Protein AF-A0A957TWN4-F1 (afdb_monomer_lite)

Foldseek 3Di:
DKDWDDWDQDPPAQRKTKTWIWDAPPVNPDIDIDIDIDGHDPVCVVDVVVVVVVVLLVVQVVVVVVVQVVCVVVVHDDPPVQVVLLVVLLVLLVVLLVVLVVLLVVDPPNVLSVVLNVLSVVLNVCCRRVVDDSVVSVVSSVVSVVSCVVVPDDPPVVVVVPP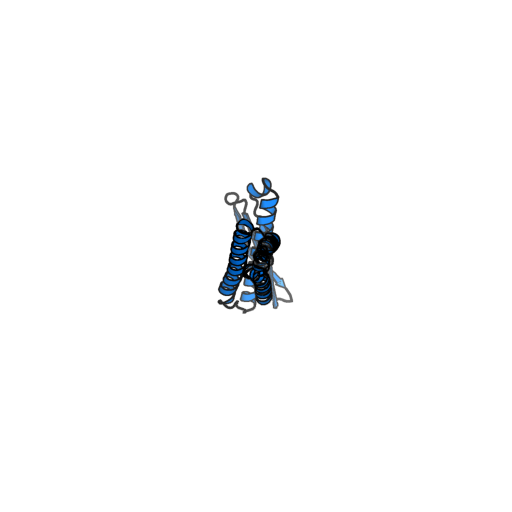PDPPDDDDD

Sequence (172 aa):
GQYLLANSIDPSVMNWVWLWHLEPVARGQQTRLIVRMAIATDAEIANPVMGFMMDSGGFVMEQNMLQGIKLRAEGGFEPGWTEPVEIGLWLMALLVGVMAAVQFVLRPAWLVPLVVAVGAVVALFILTFVQPALWLRLIIDLVLLFGVLPIWRPSARAQHMRRPAPVHLPQG

pLDDT: mean 82.94, std 12.15, range [52.0, 97.44]

Structure (mmCIF, N/CA/C/O backbone):
data_AF-A0A957TWN4-F1
#
_entry.id   AF-A0A957TWN4-F1
#
loop_
_atom_site.group_PDB
_atom_site.id
_atom_site.type_symbol
_atom_site.label_atom_id
_atom_site.label_alt_id
_atom_site.label_comp_id
_atom_site.label_asym_id
_atom_site.label_entity_id
_atom_site.label_seq_id
_atom_site.pdbx_PDB_ins_code
_atom_site.Cartn_x
_atom_site.Cartn_y
_atom_site.Cartn_z
_atom_site.occupancy
_atom_site.B_iso_or_equiv
_atom_site.auth_seq_id
_atom_site.auth_comp_id
_atom_site.auth_asym_id
_atom_site.auth_atom_id
_atom_site.pdbx_PDB_model_num
ATOM 1 N N . GLY A 1 1 ? -25.270 -0.587 28.675 1.00 64.06 1 GLY A N 1
ATOM 2 C CA . GLY A 1 1 ? -25.442 0.835 28.328 1.00 64.06 1 GLY A CA 1
ATOM 3 C C . GLY A 1 1 ? -24.898 1.062 26.937 1.00 64.06 1 GLY A C 1
ATOM 4 O O . GLY A 1 1 ? -23.981 0.347 26.564 1.00 64.06 1 GLY A O 1
ATOM 5 N N . GLN A 1 2 ? -25.480 1.985 26.177 1.00 71.12 2 GLN A N 1
ATOM 6 C CA . GLN A 1 2 ? -24.953 2.459 24.892 1.00 71.12 2 GLN A CA 1
ATOM 7 C C . GLN A 1 2 ? -24.250 3.799 25.127 1.00 71.12 2 GLN A C 1
ATOM 9 O O . GLN A 1 2 ? -24.734 4.588 25.939 1.00 71.12 2 GLN A O 1
ATOM 14 N N . TYR A 1 3 ? -23.132 4.052 24.444 1.00 76.12 3 TYR A N 1
ATOM 15 C CA . TYR A 1 3 ? -22.333 5.262 24.658 1.00 76.12 3 TYR A CA 1
ATOM 16 C C . TYR A 1 3 ? -22.030 5.965 23.332 1.00 76.12 3 TYR A C 1
ATOM 18 O O . TYR A 1 3 ? -21.582 5.336 22.373 1.00 76.12 3 TYR A O 1
ATOM 26 N N . LEU A 1 4 ? -22.266 7.278 23.290 1.00 78.06 4 LEU A N 1
ATOM 27 C CA . LEU A 1 4 ? -21.789 8.173 22.236 1.00 78.06 4 LEU A CA 1
ATOM 28 C C . LEU A 1 4 ? -20.490 8.815 22.729 1.00 78.06 4 LEU A C 1
ATOM 30 O O . LEU A 1 4 ? -20.507 9.506 23.744 1.00 78.06 4 LEU A O 1
ATOM 34 N N . LEU A 1 5 ? -19.378 8.560 22.041 1.00 73.62 5 LEU A N 1
ATOM 35 C CA . LEU A 1 5 ? -18.063 9.052 22.463 1.00 73.62 5 LEU A CA 1
ATOM 36 C C . LEU A 1 5 ? -17.758 10.447 21.916 1.00 73.62 5 LEU A C 1
ATOM 38 O O . LEU A 1 5 ? -17.217 11.279 22.635 1.00 73.62 5 LEU A O 1
ATOM 42 N N . ALA A 1 6 ? -18.088 10.691 20.648 1.00 69.56 6 ALA A N 1
ATOM 43 C CA . ALA A 1 6 ? -17.830 11.960 19.981 1.00 69.56 6 ALA A CA 1
ATOM 44 C C . ALA A 1 6 ? -18.770 12.153 18.787 1.00 69.56 6 ALA A C 1
ATOM 46 O O . ALA A 1 6 ? -19.089 11.190 18.079 1.00 69.56 6 ALA A O 1
ATOM 47 N N . ASN A 1 7 ? -19.180 13.404 18.568 1.00 71.75 7 ASN A N 1
ATOM 48 C CA . ASN A 1 7 ? -19.789 13.884 17.336 1.00 71.75 7 ASN A CA 1
ATOM 49 C C . ASN A 1 7 ? -19.238 15.279 16.978 1.00 71.75 7 ASN A C 1
ATOM 51 O O . ASN A 1 7 ? -18.959 16.090 17.856 1.00 71.75 7 ASN A O 1
ATOM 55 N N . SER A 1 8 ? -19.070 15.568 15.690 1.00 69.81 8 SER A N 1
ATOM 56 C CA . SER A 1 8 ? -18.923 16.942 15.189 1.00 69.81 8 SER A CA 1
ATOM 57 C C . SER A 1 8 ? -19.564 17.045 13.819 1.00 69.81 8 SER A C 1
ATOM 59 O O . SER A 1 8 ? -19.562 16.079 13.053 1.00 69.81 8 SER A O 1
ATOM 61 N N . ILE A 1 9 ? -20.108 18.224 13.551 1.00 65.88 9 ILE A N 1
ATOM 62 C CA . ILE A 1 9 ? -20.555 18.674 12.242 1.00 65.88 9 ILE A CA 1
ATOM 63 C C . ILE A 1 9 ? -19.886 20.034 12.082 1.00 65.88 9 ILE A C 1
ATOM 65 O O . ILE A 1 9 ? -20.331 21.000 12.700 1.00 65.88 9 ILE A O 1
ATOM 69 N N . ASP A 1 10 ? -18.794 20.095 11.322 1.00 65.44 10 ASP A N 1
ATOM 70 C CA . ASP A 1 10 ? -18.117 21.358 11.027 1.00 65.44 10 ASP A CA 1
ATOM 71 C C . ASP A 1 10 ? -18.255 21.688 9.532 1.00 65.44 10 ASP A C 1
ATOM 73 O O . ASP A 1 10 ? -17.526 21.142 8.699 1.00 65.44 10 ASP A O 1
ATOM 77 N N . PRO A 1 11 ? -19.188 22.585 9.163 1.00 63.09 11 PRO A N 1
ATOM 78 C CA . PRO A 1 11 ? -19.360 23.013 7.778 1.00 63.09 11 PRO A CA 1
ATOM 79 C C . PRO A 1 11 ? -18.146 23.774 7.229 1.00 63.09 11 PRO A C 1
ATOM 81 O O . PRO A 1 11 ? -17.991 23.887 6.018 1.00 63.09 11 PRO A O 1
ATOM 84 N N . SER A 1 12 ? -17.294 24.324 8.103 1.00 64.12 12 SER A N 1
ATOM 85 C CA . SER A 1 12 ? -16.148 25.150 7.709 1.00 64.12 12 SER A CA 1
ATOM 86 C C . SER A 1 12 ? -14.904 24.336 7.336 1.00 64.12 12 SER A C 1
ATOM 88 O O . SER A 1 12 ? -13.996 24.869 6.697 1.00 64.12 12 SER A O 1
ATOM 90 N N . VAL A 1 13 ? -14.881 23.036 7.657 1.00 64.38 13 VAL A N 1
ATOM 91 C CA . VAL A 1 13 ? -13.792 22.104 7.332 1.00 64.38 13 VAL A CA 1
ATOM 92 C C . VAL A 1 13 ? -14.362 20.913 6.554 1.00 64.38 13 VAL A C 1
ATOM 94 O O . VAL A 1 13 ? -14.712 19.888 7.130 1.00 64.38 13 VAL A O 1
ATOM 97 N N . MET A 1 14 ? -14.472 21.047 5.227 1.00 61.06 14 MET A N 1
ATOM 98 C CA . MET A 1 14 ? -14.853 19.962 4.295 1.00 61.06 14 MET A CA 1
ATOM 99 C C . MET A 1 14 ? -16.202 19.269 4.591 1.00 61.06 14 MET A C 1
ATOM 101 O O . MET A 1 14 ? -16.374 18.089 4.278 1.00 61.06 14 MET A O 1
ATOM 105 N N . ASN A 1 15 ? -17.150 19.979 5.222 1.00 68.62 15 ASN A N 1
ATOM 106 C CA . ASN A 1 15 ? -18.419 19.412 5.705 1.00 68.62 15 ASN A CA 1
ATOM 107 C C . ASN A 1 15 ? -18.223 18.111 6.502 1.00 68.62 15 ASN A C 1
ATOM 109 O O . ASN A 1 15 ? -19.001 17.163 6.377 1.00 68.62 15 ASN A O 1
ATOM 113 N N . TRP A 1 16 ? -17.148 18.047 7.288 1.00 71.12 16 TRP A N 1
ATOM 114 C CA . TRP A 1 16 ? -16.734 16.814 7.931 1.00 71.12 16 TRP A CA 1
ATOM 115 C C . TRP A 1 16 ? -17.695 16.440 9.060 1.00 71.12 16 TRP A C 1
ATOM 117 O O . TRP A 1 16 ? -17.900 17.190 10.022 1.00 71.12 16 TRP A O 1
ATOM 127 N N . VAL A 1 17 ? -18.276 15.248 8.940 1.00 80.00 17 VAL A N 1
ATOM 128 C CA . VAL A 1 17 ? -19.107 14.620 9.963 1.00 80.00 17 VAL A CA 1
ATOM 129 C C . VAL A 1 17 ? -18.414 13.359 10.449 1.00 80.00 17 VAL A C 1
ATOM 131 O O . VAL A 1 17 ? -18.004 12.517 9.653 1.00 80.00 17 VAL A O 1
ATOM 134 N N . TRP A 1 18 ? -18.320 13.199 11.765 1.00 83.56 18 TRP A N 1
ATOM 135 C CA . TRP A 1 18 ? -17.751 12.008 12.393 1.00 83.56 18 TRP A CA 1
ATOM 136 C C . TRP A 1 18 ? -18.567 11.615 13.632 1.00 83.56 18 TRP A C 1
ATOM 138 O O . TRP A 1 18 ? -19.013 12.476 14.392 1.00 83.56 18 TRP A O 1
ATOM 148 N N . LEU A 1 19 ? -18.799 10.313 13.818 1.00 87.12 19 LEU A N 1
ATOM 149 C CA . LEU A 1 19 ? -19.560 9.738 14.930 1.00 87.12 19 LEU A CA 1
ATOM 150 C C . LEU A 1 19 ? -18.907 8.445 15.419 1.00 87.12 19 LEU A C 1
ATOM 152 O O . LEU A 1 19 ? -18.632 7.549 14.624 1.00 87.12 19 LEU A O 1
ATOM 156 N N . TRP A 1 20 ? -18.746 8.340 16.738 1.00 89.81 20 TRP A N 1
ATOM 157 C CA . TRP A 1 20 ? -18.199 7.172 17.428 1.00 89.81 20 TRP A CA 1
ATOM 158 C C . TRP A 1 20 ? -19.213 6.631 18.429 1.00 89.81 20 TRP A C 1
ATOM 160 O O . TRP A 1 20 ? -19.549 7.298 19.411 1.00 89.81 20 TRP A O 1
ATOM 170 N N . HIS A 1 21 ? -19.692 5.415 18.196 1.00 90.12 21 HIS A N 1
ATOM 171 C CA . HIS A 1 21 ? -20.709 4.775 19.019 1.00 90.12 21 HIS A CA 1
ATOM 172 C C . HIS A 1 21 ? -20.239 3.411 19.521 1.00 90.12 21 HIS A C 1
ATOM 174 O O . HIS A 1 21 ? -19.732 2.602 18.746 1.00 90.12 21 HIS A O 1
ATOM 180 N N . LEU A 1 22 ? -20.438 3.149 20.812 1.00 91.06 22 LEU A N 1
ATOM 181 C CA . LEU A 1 2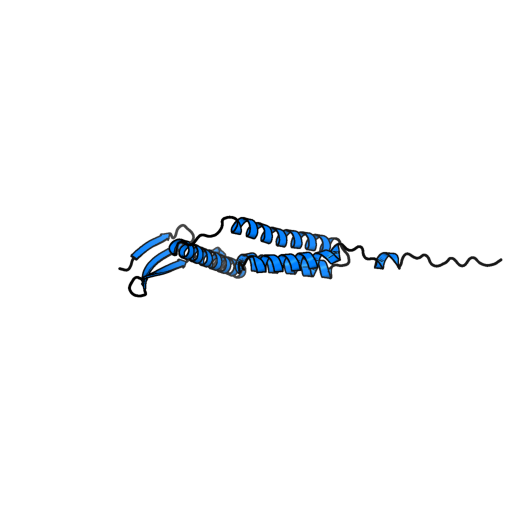2 ? -20.133 1.870 21.444 1.00 91.06 22 LEU A CA 1
ATOM 182 C C . LEU A 1 22 ? -21.410 1.187 21.928 1.00 91.06 22 LEU A C 1
ATOM 184 O O . LEU A 1 22 ? -22.199 1.779 22.674 1.00 91.06 22 LEU A O 1
ATOM 188 N N . GLU A 1 23 ? -21.547 -0.094 21.596 1.00 93.25 23 GLU A N 1
ATOM 189 C CA . GLU A 1 23 ? -22.591 -0.956 22.145 1.00 93.25 23 GLU A CA 1
ATOM 190 C C . GLU A 1 23 ? -22.015 -2.272 22.701 1.00 93.25 23 GLU A C 1
ATOM 192 O O . GLU A 1 23 ? -21.130 -2.881 22.089 1.00 93.25 23 GLU A O 1
ATOM 197 N N . PRO A 1 24 ? -22.490 -2.739 23.869 1.00 90.88 24 PRO A N 1
ATOM 198 C CA . PRO A 1 24 ? -22.104 -4.031 24.409 1.00 90.88 24 PRO A CA 1
ATOM 199 C C . PRO A 1 24 ? -22.778 -5.146 23.609 1.00 90.88 24 PRO A C 1
ATOM 201 O O . PRO A 1 24 ? -23.985 -5.122 23.372 1.00 90.88 24 PRO A O 1
ATOM 204 N N . VAL A 1 25 ? -22.008 -6.167 23.252 1.00 91.94 25 VAL A N 1
ATOM 205 C CA . VAL A 1 25 ? -22.481 -7.377 22.570 1.00 91.94 25 VAL A CA 1
ATOM 206 C C . VAL A 1 25 ? -22.046 -8.623 23.351 1.00 91.94 25 VAL A C 1
ATOM 208 O O . VAL A 1 25 ? -21.285 -8.535 24.315 1.00 91.94 25 VAL A O 1
ATOM 211 N N . ALA A 1 26 ? -22.606 -9.790 23.014 1.00 83.19 26 ALA A N 1
ATOM 212 C CA . ALA A 1 26 ? -22.294 -11.068 23.671 1.00 83.19 26 ALA A CA 1
ATOM 213 C C . ALA A 1 26 ? -22.388 -11.021 25.217 1.00 83.19 26 ALA A C 1
ATOM 215 O O . ALA A 1 26 ? -21.448 -11.371 25.926 1.00 83.19 26 ALA A O 1
ATOM 216 N N . ARG A 1 27 ? -23.526 -10.549 25.753 1.00 83.50 27 ARG A N 1
ATOM 217 C CA . ARG A 1 27 ? -23.765 -10.397 27.208 1.00 83.50 27 ARG A CA 1
ATOM 218 C C . ARG A 1 27 ? -22.713 -9.531 27.930 1.00 83.50 27 ARG A C 1
ATOM 220 O O . ARG A 1 27 ? -22.463 -9.731 29.113 1.00 83.50 27 ARG A O 1
ATOM 227 N N . GLY A 1 28 ? -22.118 -8.565 27.228 1.00 81.06 28 GLY A N 1
ATOM 228 C CA . GLY A 1 28 ? -21.147 -7.624 27.793 1.00 81.06 28 GLY A CA 1
ATOM 229 C C . GLY A 1 28 ? -19.698 -8.116 27.788 1.00 81.06 28 GLY A C 1
ATOM 230 O O . GLY A 1 28 ? -18.846 -7.434 28.342 1.00 81.06 28 GLY A O 1
ATOM 231 N N . GLN A 1 29 ? -19.403 -9.263 27.166 1.00 86.88 29 GLN A N 1
ATOM 232 C CA . GLN A 1 29 ? -18.024 -9.753 27.009 1.00 86.88 29 GLN A CA 1
ATOM 233 C C . GLN A 1 29 ? -17.280 -9.107 25.836 1.00 86.88 29 GLN A C 1
ATOM 235 O O . GLN A 1 29 ? -16.063 -9.218 25.739 1.00 86.88 29 GLN A O 1
ATOM 240 N N . GLN A 1 30 ? -18.008 -8.467 24.923 1.00 90.62 30 GLN A N 1
ATOM 241 C CA . GLN A 1 30 ? -17.458 -7.825 23.739 1.00 90.62 30 GLN A CA 1
ATOM 242 C C . GLN A 1 30 ? -18.090 -6.446 23.564 1.00 90.62 30 GLN A C 1
ATOM 244 O O . GLN A 1 30 ? -19.239 -6.213 23.948 1.00 90.62 30 GLN A O 1
ATOM 249 N N . THR A 1 31 ? -17.349 -5.549 22.925 1.00 92.12 31 THR A N 1
ATOM 250 C CA . THR A 1 31 ? -17.811 -4.202 22.596 1.00 92.12 31 THR A CA 1
ATOM 251 C C . THR A 1 31 ? -17.773 -4.038 21.087 1.00 92.12 31 THR A C 1
ATOM 253 O O . THR A 1 31 ? -16.749 -4.299 20.459 1.00 92.12 31 THR A O 1
ATOM 256 N N . ARG A 1 32 ? -18.881 -3.595 20.494 1.00 92.81 32 ARG A N 1
ATOM 257 C CA . ARG A 1 32 ? -18.908 -3.176 19.096 1.00 92.81 32 ARG A CA 1
ATOM 258 C C . ARG A 1 32 ? -18.691 -1.673 19.032 1.00 92.81 32 ARG A C 1
ATOM 260 O O . ARG A 1 32 ? -19.442 -0.913 19.637 1.00 92.81 32 ARG A O 1
ATOM 267 N N . LEU A 1 33 ? -17.679 -1.272 18.272 1.00 92.44 33 LEU A N 1
ATOM 268 C CA . LEU A 1 33 ? -17.445 0.110 17.883 1.00 92.44 33 LEU A CA 1
ATOM 269 C C . LEU A 1 33 ? -18.021 0.340 16.485 1.00 92.44 33 LEU A C 1
ATOM 271 O O . LEU A 1 33 ? -17.684 -0.376 15.545 1.00 92.44 33 LEU A O 1
ATOM 275 N N . ILE A 1 34 ? -18.885 1.343 16.366 1.00 91.50 34 ILE A N 1
ATOM 276 C CA . ILE A 1 34 ? -19.436 1.827 15.105 1.00 91.50 34 ILE A CA 1
ATOM 277 C C . ILE A 1 34 ? -18.869 3.224 14.878 1.00 91.50 34 ILE A C 1
ATOM 279 O O . ILE A 1 34 ? -19.116 4.133 15.673 1.00 91.50 34 ILE A O 1
ATOM 283 N N . VAL A 1 35 ? -18.126 3.381 13.785 1.00 89.94 35 VAL A N 1
ATOM 284 C CA . VAL A 1 35 ? -17.634 4.677 13.319 1.00 89.94 35 VAL A CA 1
ATOM 285 C C . VAL A 1 35 ? -18.380 5.037 12.043 1.00 89.94 35 VAL A C 1
ATOM 287 O O . VAL A 1 35 ? -18.503 4.213 11.139 1.00 89.94 35 VAL A O 1
ATOM 290 N N . ARG A 1 36 ? -18.926 6.251 11.992 1.00 87.81 36 ARG A N 1
ATOM 291 C CA . ARG A 1 36 ? -19.485 6.831 10.767 1.00 87.81 36 ARG A CA 1
ATOM 292 C C . ARG A 1 36 ? -18.738 8.113 10.470 1.00 87.81 36 ARG A C 1
ATOM 294 O O . ARG A 1 36 ? -18.723 9.003 11.317 1.00 87.81 36 ARG A O 1
ATOM 301 N N . MET A 1 37 ? -18.162 8.191 9.282 1.00 82.44 37 MET A N 1
ATOM 302 C CA . MET A 1 37 ? -17.512 9.387 8.778 1.00 82.44 37 MET A CA 1
ATOM 303 C C . MET A 1 37 ? -18.131 9.765 7.436 1.00 82.44 37 MET A C 1
ATOM 305 O O . MET A 1 37 ? -18.508 8.894 6.654 1.00 82.44 37 MET A O 1
ATOM 309 N N . ALA A 1 38 ? -18.292 11.061 7.209 1.00 79.19 38 ALA A N 1
ATOM 310 C CA . ALA A 1 38 ? -18.638 11.616 5.915 1.00 79.19 38 ALA A CA 1
ATOM 311 C C . ALA A 1 38 ? -17.793 12.868 5.705 1.00 79.19 38 ALA A C 1
ATOM 313 O O . ALA A 1 38 ? -17.766 13.754 6.560 1.00 79.19 38 ALA A O 1
ATOM 314 N N . ILE A 1 39 ? -17.094 12.914 4.581 1.00 73.69 39 ILE A N 1
ATOM 315 C CA . ILE A 1 39 ? -16.345 14.070 4.107 1.00 73.69 39 ILE A CA 1
ATOM 316 C C . ILE A 1 39 ? -16.900 14.346 2.715 1.00 73.69 39 ILE A C 1
ATOM 318 O O . ILE A 1 39 ? -17.110 13.411 1.947 1.00 73.69 39 ILE A O 1
ATOM 322 N N . ALA A 1 40 ? -17.214 15.602 2.424 1.00 66.62 40 ALA A N 1
ATOM 323 C CA . ALA A 1 40 ? -17.655 16.004 1.099 1.00 66.62 40 ALA A CA 1
ATOM 324 C C . ALA A 1 40 ? -16.799 17.187 0.668 1.00 66.62 40 ALA A C 1
ATOM 326 O O . ALA A 1 40 ? -16.940 18.291 1.203 1.00 66.62 40 ALA A O 1
ATOM 327 N N . THR A 1 41 ? -15.895 16.948 -0.279 1.00 65.31 41 THR A N 1
ATOM 328 C CA . THR A 1 41 ? -15.067 18.011 -0.849 1.00 65.31 41 THR A CA 1
ATOM 329 C C . THR A 1 41 ? -15.599 18.442 -2.210 1.00 65.31 41 THR A C 1
ATOM 331 O O . THR A 1 41 ? -15.984 17.624 -3.043 1.00 65.31 41 THR A O 1
ATOM 334 N N . ASP A 1 42 ? -15.551 19.744 -2.495 1.00 64.00 42 ASP A N 1
ATOM 335 C CA . ASP A 1 42 ? -15.916 20.271 -3.820 1.00 64.00 42 ASP A CA 1
ATOM 336 C C . ASP A 1 42 ? -15.006 19.709 -4.938 1.00 64.00 42 ASP A C 1
ATOM 338 O O . ASP A 1 42 ? -15.381 19.671 -6.111 1.00 64.00 42 ASP A O 1
ATOM 342 N N . ALA A 1 43 ? -13.809 19.229 -4.574 1.00 60.22 43 ALA A N 1
ATOM 343 C CA . ALA A 1 43 ? -12.833 18.618 -5.474 1.00 60.22 43 ALA A CA 1
ATOM 344 C C . ALA A 1 43 ? -13.233 17.209 -5.961 1.00 60.22 43 ALA A C 1
ATOM 346 O O . ALA A 1 43 ? -12.966 16.877 -7.118 1.00 60.22 43 ALA A O 1
ATOM 347 N N . GLU A 1 44 ? -13.902 16.403 -5.128 1.00 56.72 44 GLU A N 1
ATOM 348 C CA . GLU A 1 44 ? -14.440 15.082 -5.508 1.00 56.72 44 GLU A CA 1
ATOM 349 C C . GLU A 1 44 ? -15.513 15.196 -6.597 1.00 56.72 44 GLU A C 1
ATOM 351 O O . GLU A 1 44 ? -15.582 14.368 -7.506 1.00 56.72 44 GLU A O 1
ATOM 356 N N . ILE A 1 45 ? -16.306 16.271 -6.551 1.00 59.75 45 ILE A N 1
ATOM 357 C CA . ILE A 1 45 ? -17.379 16.551 -7.514 1.00 59.75 45 ILE A CA 1
ATOM 358 C C . ILE A 1 45 ? -16.801 16.923 -8.892 1.00 59.75 45 ILE A C 1
ATOM 360 O O . ILE A 1 45 ? -17.418 16.656 -9.924 1.00 59.75 45 ILE A O 1
ATOM 364 N N . ALA A 1 46 ? -15.604 17.517 -8.928 1.00 67.12 46 ALA A N 1
ATOM 365 C CA . ALA A 1 46 ? -15.000 18.039 -10.152 1.00 67.12 46 ALA A CA 1
ATOM 366 C C . ALA A 1 46 ? -14.232 16.989 -10.978 1.00 67.12 46 ALA A C 1
ATOM 368 O O . ALA A 1 46 ? -14.144 17.125 -12.200 1.00 67.12 46 ALA A O 1
ATOM 369 N N . ASN A 1 47 ? -13.664 15.950 -10.349 1.00 80.31 47 ASN A N 1
ATOM 370 C CA . ASN A 1 47 ? -12.924 14.896 -11.048 1.00 80.31 47 ASN A CA 1
ATOM 371 C C . ASN A 1 47 ? -13.228 13.503 -10.461 1.00 80.31 47 ASN A C 1
ATOM 373 O O . ASN A 1 47 ? -12.718 13.172 -9.388 1.00 80.31 47 ASN A O 1
ATOM 377 N N . PRO A 1 48 ? -13.956 12.636 -11.192 1.00 81.44 48 PRO A N 1
ATOM 378 C CA . PRO A 1 48 ? -14.378 11.333 -10.680 1.00 81.44 48 PRO A CA 1
ATOM 379 C C . PRO A 1 48 ? -13.210 10.376 -10.395 1.00 81.44 48 PRO A C 1
ATOM 381 O O . PRO A 1 48 ? -13.320 9.522 -9.521 1.00 81.44 48 PRO A O 1
ATOM 384 N N . VAL A 1 49 ? -12.075 10.514 -11.094 1.00 81.31 49 VAL A N 1
ATOM 385 C CA . VAL A 1 49 ? -10.878 9.694 -10.827 1.00 81.31 49 VAL A CA 1
ATOM 386 C C . VAL A 1 49 ? -10.219 10.123 -9.521 1.00 81.31 49 VAL A C 1
ATOM 388 O O . VAL A 1 49 ? -9.787 9.277 -8.741 1.00 81.31 49 VAL A O 1
ATOM 391 N N . MET A 1 50 ? -10.157 11.433 -9.271 1.00 75.62 50 MET A N 1
ATOM 392 C CA . MET A 1 50 ? -9.614 11.960 -8.023 1.00 75.62 50 MET A CA 1
ATOM 393 C C . MET A 1 50 ? -10.494 11.560 -6.839 1.00 75.62 50 MET A C 1
ATOM 395 O O . MET A 1 50 ? -9.964 11.087 -5.836 1.00 75.62 50 MET A O 1
ATOM 399 N N . GLY A 1 51 ? -11.820 11.667 -6.991 1.00 80.00 51 GLY A N 1
ATOM 400 C CA . GLY A 1 51 ? -12.760 11.241 -5.959 1.00 80.00 51 GLY A CA 1
ATOM 401 C C . GLY A 1 51 ? -12.638 9.755 -5.633 1.00 80.00 51 GLY A C 1
ATOM 402 O O . GLY A 1 51 ? -12.474 9.399 -4.474 1.00 80.00 51 GLY A O 1
ATOM 403 N N . PHE A 1 52 ? -12.545 8.887 -6.646 1.00 82.12 52 PHE A N 1
ATOM 404 C CA . PHE A 1 52 ? -12.305 7.457 -6.422 1.00 82.12 52 PHE A CA 1
ATOM 405 C C . PHE A 1 52 ? -11.010 7.173 -5.639 1.00 82.12 52 PHE A C 1
ATOM 407 O O . PHE A 1 52 ? -10.987 6.295 -4.773 1.00 82.12 52 PHE A O 1
ATOM 414 N N . MET A 1 53 ? -9.922 7.889 -5.942 1.00 78.62 53 MET A N 1
ATOM 415 C CA . MET A 1 53 ? -8.640 7.719 -5.247 1.00 78.62 53 MET A CA 1
ATOM 416 C C . MET A 1 53 ? -8.714 8.195 -3.792 1.00 78.62 53 MET A C 1
ATOM 418 O O . MET A 1 53 ? -8.159 7.534 -2.913 1.00 78.62 53 MET A O 1
ATOM 422 N N . MET A 1 54 ? -9.405 9.309 -3.538 1.00 79.50 54 MET A N 1
ATOM 423 C CA . MET A 1 54 ? -9.645 9.841 -2.194 1.00 79.50 54 MET A CA 1
ATOM 424 C C . MET A 1 54 ? -10.526 8.899 -1.372 1.00 79.50 54 MET A C 1
ATOM 426 O O . MET A 1 54 ? -10.115 8.514 -0.281 1.00 79.50 54 MET A O 1
ATOM 430 N N . ASP A 1 55 ? -11.644 8.432 -1.930 1.00 83.06 55 ASP A N 1
ATOM 431 C CA . ASP A 1 55 ? -12.541 7.466 -1.285 1.00 83.06 55 ASP A CA 1
ATOM 432 C C . ASP A 1 55 ? -11.816 6.159 -0.954 1.00 83.06 55 ASP A C 1
ATOM 434 O O . ASP A 1 55 ? -11.881 5.660 0.170 1.00 83.06 55 ASP A O 1
ATOM 438 N N . SER A 1 56 ? -11.076 5.607 -1.920 1.00 83.56 56 SER A N 1
ATOM 439 C CA . SER A 1 56 ? -10.334 4.358 -1.725 1.00 83.56 56 SER A CA 1
ATOM 440 C C . SER A 1 56 ? -9.235 4.518 -0.673 1.00 83.56 56 SER A C 1
ATOM 442 O O . SER A 1 56 ? -9.057 3.645 0.177 1.00 83.56 56 SER A O 1
ATOM 444 N N . GLY A 1 57 ? -8.498 5.633 -0.707 1.00 81.75 57 GLY A N 1
ATOM 445 C CA . GLY A 1 57 ? -7.449 5.932 0.268 1.00 81.75 57 GLY A CA 1
ATOM 446 C C . GLY A 1 57 ? -8.011 6.150 1.672 1.00 81.75 57 GLY A C 1
ATOM 447 O O . GLY A 1 57 ? -7.493 5.581 2.634 1.00 81.75 57 GLY A O 1
ATOM 448 N N . GLY A 1 58 ? -9.101 6.912 1.777 1.00 82.31 58 GLY A N 1
ATOM 449 C CA . GLY A 1 58 ? -9.830 7.154 3.018 1.00 82.31 58 GLY A CA 1
ATOM 450 C C . GLY A 1 58 ? -10.357 5.859 3.624 1.00 82.31 58 GLY A C 1
ATOM 451 O O . GLY A 1 58 ? -10.077 5.577 4.786 1.00 82.31 58 GLY A O 1
ATOM 452 N N . PHE A 1 59 ? -11.009 5.013 2.821 1.00 85.38 59 PHE A N 1
ATOM 453 C CA . PHE A 1 59 ? -11.524 3.719 3.270 1.00 85.38 59 PHE A CA 1
ATOM 454 C C . PHE A 1 59 ? -10.427 2.822 3.857 1.00 85.38 59 PHE A C 1
ATOM 456 O O . PHE A 1 59 ? -10.589 2.271 4.946 1.00 85.38 59 PHE A O 1
ATOM 463 N N . VAL A 1 60 ? -9.291 2.691 3.166 1.00 86.25 60 VAL A N 1
ATOM 464 C CA . VAL A 1 60 ? -8.165 1.865 3.632 1.00 86.25 60 VAL A CA 1
ATOM 465 C C . VAL A 1 60 ? -7.582 2.429 4.927 1.00 86.25 60 VAL A C 1
ATOM 467 O O . VAL A 1 60 ? -7.339 1.686 5.879 1.00 86.25 60 VAL A O 1
ATOM 470 N N . MET A 1 61 ? -7.400 3.748 4.999 1.00 85.62 61 MET A N 1
ATOM 471 C CA . MET A 1 61 ? -6.900 4.416 6.199 1.00 85.62 61 MET A CA 1
ATOM 472 C C . MET A 1 61 ? -7.838 4.211 7.399 1.00 85.62 61 MET A C 1
ATOM 474 O O . MET A 1 61 ? -7.379 3.852 8.485 1.00 85.62 61 MET A O 1
ATOM 478 N N . GLU A 1 62 ? -9.148 4.370 7.205 1.00 87.69 62 GLU A N 1
ATOM 479 C CA . GLU A 1 62 ? -10.160 4.137 8.239 1.00 87.69 62 GLU A CA 1
ATOM 480 C C . GLU A 1 62 ? -10.207 2.671 8.679 1.00 87.69 62 GLU A C 1
ATOM 482 O O . GLU A 1 62 ? -10.245 2.380 9.877 1.00 87.69 62 GLU A O 1
ATOM 487 N N . GLN A 1 63 ? -10.151 1.731 7.733 1.00 88.75 63 GLN A N 1
ATOM 488 C CA . GLN A 1 63 ? -10.129 0.304 8.035 1.00 88.75 63 GLN A CA 1
ATOM 489 C C . GLN A 1 63 ? -8.913 -0.061 8.897 1.00 88.75 63 GLN A C 1
ATOM 491 O O . GLN A 1 63 ? -9.061 -0.768 9.898 1.00 88.75 63 GLN A O 1
ATOM 496 N N . ASN A 1 64 ? -7.728 0.448 8.560 1.00 87.25 64 ASN A N 1
ATOM 497 C CA . ASN A 1 64 ? -6.509 0.210 9.334 1.00 87.25 64 ASN A CA 1
ATOM 498 C C . ASN A 1 64 ? -6.547 0.877 10.706 1.00 87.25 64 ASN A C 1
ATOM 500 O O . ASN A 1 64 ? -6.140 0.274 11.700 1.00 87.25 64 ASN A O 1
ATOM 504 N N . MET A 1 65 ? -7.106 2.086 10.797 1.00 90.19 65 MET A N 1
ATOM 505 C CA . MET A 1 65 ? -7.352 2.740 12.080 1.00 90.19 65 MET A CA 1
ATOM 506 C C . MET A 1 65 ? -8.226 1.853 12.979 1.00 90.19 65 MET A C 1
ATOM 508 O O . MET A 1 65 ? -7.871 1.606 14.133 1.00 90.19 65 MET A O 1
ATOM 512 N N . LEU A 1 66 ? -9.335 1.319 12.457 1.00 92.31 66 LEU A N 1
ATOM 513 C CA . LEU A 1 66 ? -10.230 0.435 13.210 1.00 92.31 66 LEU A CA 1
ATOM 514 C C . LEU A 1 66 ? -9.539 -0.863 13.644 1.00 92.31 66 LEU A C 1
ATOM 516 O O . LEU A 1 66 ? -9.717 -1.298 14.784 1.00 92.31 66 LEU A O 1
ATOM 520 N N . GLN A 1 67 ? -8.722 -1.464 12.775 1.00 90.38 67 GLN A N 1
ATOM 521 C CA . GLN A 1 67 ? -7.916 -2.638 13.126 1.00 90.38 67 GLN A CA 1
ATOM 522 C C . GLN A 1 67 ? -6.919 -2.324 14.245 1.00 90.38 67 GLN A C 1
ATOM 524 O O . GLN A 1 67 ? -6.821 -3.086 15.206 1.00 90.38 67 GLN A O 1
ATOM 529 N N . GLY A 1 68 ? -6.243 -1.177 14.176 1.00 90.06 68 GLY A N 1
ATOM 530 C CA . GLY A 1 68 ? -5.311 -0.732 15.206 1.00 90.06 68 GLY A CA 1
ATOM 531 C C . GLY A 1 68 ? -5.986 -0.446 16.551 1.00 90.06 68 GLY A C 1
ATOM 532 O O . GLY A 1 68 ? -5.404 -0.726 17.603 1.00 90.06 68 GLY A O 1
ATOM 533 N N . ILE A 1 69 ? -7.205 0.098 16.546 1.00 91.94 69 ILE A N 1
ATOM 534 C CA . ILE A 1 69 ? -8.002 0.294 17.766 1.00 91.94 69 ILE A CA 1
ATOM 535 C C . ILE A 1 69 ? -8.383 -1.058 18.362 1.00 91.94 69 ILE A C 1
ATOM 537 O O . ILE A 1 69 ? -8.178 -1.273 19.555 1.00 91.94 69 ILE A O 1
ATOM 541 N N . LYS A 1 70 ? -8.884 -1.980 17.532 1.00 92.88 70 LYS A N 1
ATOM 542 C CA . LYS A 1 70 ? -9.241 -3.334 17.962 1.00 92.88 70 LYS A CA 1
ATOM 543 C C . LYS A 1 70 ? -8.044 -4.058 18.579 1.00 92.88 70 LYS A C 1
ATOM 545 O O . LYS A 1 70 ? -8.162 -4.558 19.691 1.00 92.88 70 LYS A O 1
ATOM 550 N N . LEU A 1 71 ? -6.896 -4.060 17.896 1.00 92.88 71 LEU A N 1
ATOM 551 C CA . LEU A 1 71 ? -5.677 -4.727 18.356 1.00 92.88 71 LEU A CA 1
ATOM 552 C C . LEU A 1 71 ? -5.284 -4.266 19.764 1.00 92.88 71 LEU A C 1
ATOM 554 O O . LEU A 1 71 ? -5.051 -5.095 20.638 1.00 92.88 71 LEU A O 1
ATOM 558 N N . ARG A 1 72 ? -5.272 -2.949 20.000 1.00 92.38 72 ARG A N 1
ATOM 559 C CA . ARG A 1 72 ? -4.925 -2.368 21.307 1.00 92.38 72 ARG A CA 1
ATOM 560 C C . ARG A 1 72 ? -5.999 -2.624 22.364 1.00 92.38 72 ARG A C 1
ATOM 562 O O . ARG A 1 72 ? -5.663 -2.897 23.512 1.00 92.38 72 ARG A O 1
ATOM 569 N N . ALA A 1 73 ? -7.278 -2.566 21.990 1.00 91.31 73 ALA A N 1
ATOM 570 C CA . ALA A 1 73 ? -8.389 -2.859 22.895 1.00 91.31 73 ALA A CA 1
ATOM 571 C C . ALA A 1 73 ? -8.402 -4.329 23.355 1.00 91.31 73 ALA A C 1
ATOM 573 O O . ALA A 1 73 ? -8.792 -4.612 24.484 1.00 91.31 73 ALA A O 1
ATOM 574 N N . GLU A 1 74 ? -7.936 -5.252 22.510 1.00 92.81 74 GLU A N 1
ATOM 575 C CA . GLU A 1 74 ? -7.782 -6.679 22.824 1.00 92.81 74 GLU A CA 1
ATOM 576 C C . GLU A 1 74 ? -6.454 -6.997 23.547 1.00 92.81 74 GLU A C 1
ATOM 578 O O . GLU A 1 74 ? -6.149 -8.160 23.803 1.00 92.81 74 GLU A O 1
ATOM 583 N N . GLY A 1 75 ? -5.665 -5.976 23.912 1.00 91.31 75 GLY A N 1
ATOM 584 C CA . GLY A 1 75 ? -4.392 -6.122 24.629 1.00 91.31 75 GLY A CA 1
ATOM 585 C C . GLY A 1 75 ? -3.201 -6.497 23.742 1.00 91.31 75 GLY A C 1
ATOM 586 O O . GLY A 1 75 ? -2.109 -6.750 24.251 1.00 91.31 75 GLY A O 1
ATOM 587 N N . GLY A 1 76 ? -3.392 -6.531 22.424 1.00 91.38 76 GLY A N 1
ATOM 588 C CA . GLY A 1 76 ? -2.322 -6.692 21.453 1.00 91.38 76 GLY A CA 1
ATOM 589 C C . GLY A 1 76 ? -1.557 -5.393 21.205 1.00 91.38 76 GLY A C 1
ATOM 590 O O . GLY A 1 76 ? -1.987 -4.290 21.549 1.00 91.38 76 GLY A O 1
ATOM 591 N N . PHE A 1 77 ? -0.407 -5.524 20.558 1.00 88.50 77 PHE A N 1
ATOM 592 C CA . PHE A 1 77 ? 0.385 -4.399 20.082 1.00 88.50 77 PHE A CA 1
ATOM 593 C C . PHE A 1 77 ? 1.042 -4.770 18.760 1.00 88.50 77 PHE A C 1
ATOM 595 O O . PHE A 1 77 ? 1.362 -5.932 18.509 1.00 88.50 77 PHE A O 1
ATOM 602 N N . GLU A 1 78 ? 1.242 -3.768 17.915 1.00 83.75 78 GLU A N 1
ATOM 603 C CA . GLU A 1 78 ? 1.991 -3.941 16.683 1.00 83.75 78 GLU A CA 1
ATOM 604 C C . GLU A 1 78 ? 3.486 -3.753 16.968 1.00 83.75 78 GLU A C 1
ATOM 606 O O . GLU A 1 78 ? 3.863 -2.798 17.659 1.00 83.75 78 GLU A O 1
ATOM 611 N N . PRO A 1 79 ? 4.362 -4.652 16.491 1.00 88.50 79 PRO A N 1
ATOM 612 C CA . PRO A 1 79 ? 5.792 -4.476 16.670 1.00 88.50 79 PRO A CA 1
ATOM 613 C C . PRO A 1 79 ? 6.278 -3.216 15.945 1.00 88.50 79 PRO A C 1
ATOM 615 O O . PRO A 1 79 ? 6.055 -3.070 14.745 1.00 88.50 79 PRO A O 1
ATOM 618 N N . GLY A 1 80 ? 7.010 -2.339 16.638 1.00 88.56 80 GLY A N 1
ATOM 619 C CA . GLY A 1 80 ? 7.474 -1.057 16.079 1.00 88.56 80 GLY A CA 1
ATOM 620 C C . GLY A 1 80 ? 8.481 -1.162 14.924 1.00 88.56 80 GLY A C 1
ATOM 621 O O . GLY A 1 80 ? 8.819 -0.155 14.314 1.00 88.56 80 GLY A O 1
ATOM 622 N N . TRP A 1 81 ? 8.969 -2.364 14.606 1.00 90.69 81 TRP A N 1
ATOM 623 C CA . TRP A 1 81 ? 9.805 -2.610 13.427 1.00 90.69 81 TRP A CA 1
ATOM 624 C C . TRP A 1 81 ? 8.988 -2.849 12.150 1.00 90.69 81 TRP A C 1
ATOM 626 O O . TRP A 1 81 ? 9.549 -2.761 11.060 1.00 90.69 81 TRP A O 1
ATOM 636 N N . THR A 1 82 ? 7.687 -3.136 12.269 1.00 89.56 82 THR A N 1
ATOM 637 C CA . THR A 1 82 ? 6.803 -3.443 11.133 1.00 89.56 82 THR A CA 1
ATOM 638 C C . THR A 1 82 ? 6.737 -2.254 10.180 1.00 89.56 82 THR A C 1
ATOM 640 O O . THR A 1 82 ? 7.079 -2.389 9.011 1.00 89.56 82 THR A O 1
ATOM 643 N N . GLU A 1 83 ? 6.424 -1.066 10.696 1.00 89.50 83 GLU A N 1
ATOM 644 C CA . GLU A 1 83 ? 6.297 0.164 9.907 1.00 89.50 83 GLU A CA 1
ATOM 645 C C . GLU A 1 83 ? 7.589 0.535 9.139 1.00 89.50 83 GLU A C 1
ATOM 647 O O . GLU A 1 83 ? 7.522 0.712 7.921 1.00 89.50 83 GLU A O 1
ATOM 652 N N . PRO A 1 84 ? 8.791 0.565 9.754 1.00 94.38 84 PRO A N 1
ATOM 653 C CA . PRO A 1 84 ? 10.037 0.765 9.010 1.00 94.38 84 PRO A CA 1
ATOM 654 C C . PRO A 1 84 ? 10.281 -0.260 7.894 1.00 94.38 84 PRO A C 1
ATOM 656 O O . PRO A 1 84 ? 10.767 0.105 6.823 1.00 94.38 84 PRO A O 1
ATOM 659 N N . VAL A 1 85 ? 9.955 -1.538 8.123 1.00 94.62 85 VAL A N 1
ATOM 660 C CA . VAL A 1 85 ? 10.101 -2.591 7.103 1.00 94.62 85 VAL A CA 1
ATOM 661 C C . VAL A 1 85 ? 9.126 -2.360 5.953 1.00 94.62 85 VAL A C 1
ATOM 663 O O . VAL A 1 85 ? 9.506 -2.477 4.790 1.00 94.62 85 VAL A O 1
ATOM 666 N N . GLU A 1 86 ? 7.889 -1.988 6.261 1.00 93.25 86 GLU A N 1
ATOM 667 C CA . GLU A 1 86 ? 6.874 -1.651 5.270 1.00 93.25 86 GLU A CA 1
ATOM 668 C C . GLU A 1 86 ? 7.285 -0.479 4.379 1.00 93.25 86 GLU A C 1
ATOM 670 O O . GLU A 1 86 ? 7.173 -0.575 3.155 1.00 93.25 86 GLU A O 1
ATOM 675 N N . ILE A 1 87 ? 7.813 0.588 4.985 1.00 93.75 87 ILE A N 1
ATOM 676 C CA . ILE A 1 87 ? 8.360 1.744 4.268 1.00 93.75 87 ILE A CA 1
ATOM 677 C C . ILE A 1 87 ? 9.542 1.311 3.398 1.00 93.75 87 ILE A C 1
ATOM 679 O O . ILE A 1 87 ? 9.633 1.703 2.236 1.00 93.75 87 ILE A O 1
ATOM 683 N N . GLY A 1 88 ? 10.430 0.467 3.930 1.00 96.62 88 GLY A N 1
ATOM 684 C CA . GLY A 1 88 ? 11.573 -0.064 3.192 1.00 96.62 88 GLY A CA 1
ATOM 685 C C . GLY A 1 88 ? 11.169 -0.831 1.931 1.00 96.62 88 GLY A C 1
ATOM 686 O O . GLY A 1 88 ? 11.713 -0.570 0.860 1.00 96.62 88 GLY A O 1
ATOM 687 N N . LEU A 1 89 ? 10.189 -1.733 2.036 1.00 95.81 89 LEU A N 1
ATOM 688 C CA . LEU A 1 89 ? 9.669 -2.510 0.902 1.00 95.81 89 LEU A CA 1
ATOM 689 C C . LEU A 1 89 ? 8.970 -1.605 -0.126 1.00 95.81 89 LEU A C 1
ATOM 691 O O . LEU A 1 89 ? 9.207 -1.694 -1.327 1.00 95.81 89 LEU A O 1
ATOM 695 N N . TRP A 1 90 ? 8.186 -0.632 0.339 1.00 97.12 90 TRP A N 1
ATOM 696 C CA . TRP A 1 90 ? 7.564 0.346 -0.555 1.00 97.12 90 TRP A CA 1
ATOM 697 C C . TRP A 1 90 ? 8.607 1.164 -1.340 1.00 97.12 90 TRP A C 1
ATOM 699 O O . TRP A 1 90 ? 8.497 1.329 -2.558 1.00 97.12 90 TRP A O 1
ATOM 709 N N . LEU A 1 91 ? 9.664 1.633 -0.667 1.00 97.44 91 LEU A N 1
ATOM 710 C CA . LEU A 1 91 ? 10.759 2.373 -1.302 1.00 97.44 91 LEU A CA 1
ATOM 711 C C . LEU A 1 91 ? 11.555 1.506 -2.284 1.00 97.44 91 LEU A C 1
ATOM 713 O O . LEU A 1 91 ? 11.996 2.007 -3.319 1.00 97.44 91 LEU A O 1
ATOM 717 N N . MET A 1 92 ? 11.719 0.215 -1.995 1.00 96.12 92 MET A N 1
ATOM 718 C CA . MET A 1 92 ? 12.347 -0.745 -2.905 1.00 96.12 92 MET A CA 1
ATOM 719 C C . MET A 1 92 ? 11.563 -0.875 -4.214 1.00 96.12 92 MET A C 1
ATOM 721 O O . MET A 1 92 ? 12.156 -0.722 -5.287 1.00 96.12 92 MET A O 1
ATOM 725 N N . ALA A 1 93 ? 10.242 -1.075 -4.147 1.00 95.88 93 ALA A N 1
ATOM 726 C CA . ALA A 1 93 ? 9.379 -1.107 -5.330 1.00 95.88 93 ALA A CA 1
ATOM 727 C C . ALA A 1 93 ? 9.494 0.187 -6.156 1.00 95.88 93 ALA A C 1
ATOM 729 O O . ALA A 1 93 ? 9.637 0.138 -7.383 1.00 95.88 93 ALA A O 1
ATOM 730 N N . LEU A 1 94 ? 9.499 1.346 -5.484 1.00 96.12 94 LEU A N 1
ATOM 731 C CA . LEU A 1 94 ? 9.662 2.649 -6.130 1.00 96.12 94 LEU A CA 1
ATOM 732 C C . LEU A 1 94 ? 11.011 2.765 -6.850 1.00 96.12 94 LEU A C 1
ATOM 734 O O . LEU A 1 94 ? 11.052 3.135 -8.025 1.00 96.12 94 LEU A O 1
ATOM 738 N N . LEU A 1 95 ? 12.109 2.430 -6.170 1.00 95.75 95 LEU A N 1
ATOM 739 C CA . LEU A 1 95 ? 13.456 2.483 -6.740 1.00 95.75 95 LEU A CA 1
ATOM 740 C C . LEU A 1 95 ? 13.572 1.590 -7.976 1.00 95.75 95 LEU A C 1
ATOM 742 O O . LEU A 1 95 ? 14.066 2.036 -9.013 1.00 95.75 95 LEU A O 1
ATOM 746 N N . VAL A 1 96 ? 13.063 0.358 -7.898 1.00 94.06 96 VAL A N 1
ATOM 747 C CA . VAL A 1 96 ? 13.037 -0.573 -9.032 1.00 94.06 96 VAL A CA 1
ATOM 748 C C . VAL A 1 96 ? 12.246 0.006 -10.207 1.00 94.06 96 VAL A C 1
ATOM 750 O O . VAL A 1 96 ? 12.732 -0.023 -11.342 1.00 94.06 96 VAL A O 1
ATOM 753 N N . GLY A 1 97 ? 11.070 0.583 -9.949 1.00 93.94 97 GLY A N 1
ATOM 754 C CA . GLY A 1 97 ? 10.249 1.227 -10.974 1.00 93.94 97 GLY A CA 1
ATOM 755 C C . GLY A 1 97 ? 10.960 2.392 -11.663 1.00 93.94 97 GLY A C 1
ATOM 756 O O . GLY A 1 97 ? 11.004 2.445 -12.893 1.00 93.94 97 GLY A O 1
ATOM 757 N N . VAL A 1 98 ? 11.585 3.286 -10.889 1.00 94.69 98 VAL A N 1
ATOM 758 C CA . VAL A 1 98 ? 12.354 4.426 -11.418 1.00 94.69 98 VAL A CA 1
ATOM 759 C C . VAL A 1 98 ? 13.534 3.944 -12.261 1.00 94.69 98 VAL A C 1
ATOM 761 O O . VAL A 1 98 ? 13.729 4.416 -13.381 1.00 94.69 98 VAL A O 1
ATOM 764 N N . MET A 1 99 ? 14.299 2.965 -11.773 1.00 91.50 99 MET A N 1
ATOM 765 C CA . MET A 1 99 ? 15.429 2.399 -12.516 1.00 91.50 99 MET A CA 1
ATOM 766 C C . MET A 1 99 ? 14.983 1.760 -13.837 1.00 91.50 99 MET A C 1
ATOM 768 O O . MET A 1 99 ? 15.637 1.947 -14.866 1.00 91.50 99 MET A O 1
ATOM 772 N N . ALA A 1 100 ? 13.867 1.029 -13.830 1.00 91.31 100 ALA A N 1
ATOM 773 C CA . ALA A 1 100 ? 13.297 0.427 -15.028 1.00 91.31 100 ALA A CA 1
ATOM 774 C C . ALA A 1 100 ? 12.804 1.490 -16.026 1.00 91.31 100 ALA A C 1
ATOM 776 O O . ALA A 1 100 ? 13.096 1.389 -17.217 1.00 91.31 100 ALA A O 1
ATOM 777 N N . ALA A 1 101 ? 12.149 2.553 -15.552 1.00 90.81 101 ALA A N 1
ATOM 778 C CA . ALA A 1 101 ? 11.704 3.665 -16.391 1.00 90.81 101 ALA A CA 1
ATOM 779 C C . ALA A 1 101 ? 12.881 4.411 -17.045 1.00 90.81 101 ALA A C 1
ATOM 781 O O . ALA A 1 101 ? 12.854 4.689 -18.244 1.00 90.81 101 ALA A O 1
ATOM 782 N N . VAL A 1 102 ? 13.957 4.673 -16.298 1.00 90.56 102 VAL A N 1
ATOM 783 C CA . VAL A 1 102 ? 15.178 5.280 -16.854 1.00 90.56 102 VAL A CA 1
ATOM 784 C C . VAL A 1 102 ? 15.780 4.385 -17.943 1.00 90.56 102 VAL A C 1
ATOM 786 O O . VAL A 1 102 ? 16.127 4.861 -19.021 1.00 90.56 102 VAL A O 1
ATOM 789 N N . GLN A 1 103 ? 15.857 3.073 -17.715 1.00 86.81 103 GLN A N 1
ATOM 790 C CA . GLN A 1 103 ? 16.393 2.137 -18.711 1.00 86.81 103 GLN A CA 1
ATOM 791 C C . GLN A 1 103 ? 15.501 1.998 -19.948 1.00 86.81 103 GLN A C 1
ATOM 793 O O . GLN A 1 103 ? 16.026 1.812 -21.043 1.00 86.81 103 GLN A O 1
ATOM 798 N N . PHE A 1 104 ? 14.180 2.102 -19.792 1.00 88.94 104 PHE A N 1
ATOM 799 C CA . PHE A 1 104 ? 13.235 2.153 -20.908 1.00 88.94 104 PHE A CA 1
ATOM 800 C C . PHE A 1 104 ? 13.550 3.320 -21.855 1.00 88.94 104 PHE A C 1
ATOM 802 O O . PHE A 1 104 ? 13.571 3.128 -23.066 1.00 88.94 104 PHE A O 1
ATOM 809 N N . VAL A 1 105 ? 13.863 4.499 -21.306 1.00 90.19 105 VAL A N 1
ATOM 810 C CA . VAL A 1 105 ? 14.216 5.691 -22.096 1.00 90.19 105 VAL A CA 1
ATOM 811 C C . VAL A 1 105 ? 15.595 5.553 -22.746 1.00 90.19 105 VAL A C 1
ATOM 813 O O . VAL A 1 105 ? 15.798 5.990 -23.877 1.00 90.19 105 VAL A O 1
ATOM 816 N N . LEU A 1 106 ? 16.555 4.949 -22.042 1.00 87.19 106 LEU A N 1
ATOM 817 C CA . LEU A 1 106 ? 17.958 4.930 -22.467 1.00 87.19 106 LEU A CA 1
ATOM 818 C C . LEU A 1 106 ? 18.344 3.751 -23.369 1.00 87.19 106 LEU A C 1
ATOM 820 O O . LEU A 1 106 ? 19.432 3.777 -23.948 1.00 87.19 106 LEU A O 1
ATOM 824 N N . ARG A 1 107 ? 17.525 2.694 -23.481 1.00 80.19 107 ARG A N 1
ATOM 825 C CA . ARG A 1 107 ? 17.912 1.467 -24.196 1.00 80.19 107 ARG A CA 1
ATOM 826 C C . ARG A 1 107 ? 16.989 1.093 -25.354 1.00 80.19 107 ARG A C 1
ATOM 828 O O . ARG A 1 107 ? 15.774 1.166 -25.228 1.00 80.19 107 ARG A O 1
ATOM 835 N N . PRO A 1 108 ? 17.552 0.526 -26.439 1.00 73.38 108 PRO A N 1
ATOM 836 C CA . PRO A 1 108 ? 16.763 0.023 -27.564 1.00 73.38 108 PRO A CA 1
ATOM 837 C C . PRO A 1 108 ? 15.936 -1.227 -27.217 1.00 73.38 108 PRO A C 1
ATOM 839 O O . PRO A 1 108 ? 14.950 -1.519 -27.888 1.00 73.38 108 PRO A O 1
ATOM 842 N N . ALA A 1 109 ? 16.307 -1.974 -26.169 1.00 79.19 109 ALA A N 1
ATOM 843 C CA . ALA A 1 109 ? 15.527 -3.101 -25.659 1.00 79.19 109 ALA A CA 1
ATOM 844 C C . ALA A 1 109 ? 14.519 -2.611 -24.605 1.00 79.19 109 ALA A C 1
ATOM 846 O O . ALA A 1 109 ? 14.767 -2.702 -23.404 1.00 79.19 109 ALA A O 1
ATOM 847 N N . TRP A 1 110 ? 13.399 -2.061 -25.073 1.00 83.00 110 TRP A N 1
ATOM 848 C CA . TRP A 1 110 ? 12.450 -1.294 -24.259 1.00 83.00 110 TRP A CA 1
ATOM 849 C C . TRP A 1 110 ? 11.363 -2.139 -23.572 1.00 83.00 110 TRP A C 1
ATOM 851 O O . TRP A 1 110 ? 10.850 -1.742 -22.530 1.00 83.00 110 TRP A O 1
ATOM 861 N N . LEU A 1 111 ? 11.032 -3.324 -24.102 1.00 88.25 111 LEU A N 1
ATOM 862 C CA . LEU A 1 111 ? 9.912 -4.139 -23.606 1.00 88.25 111 LEU A CA 1
ATOM 863 C C . LEU A 1 111 ? 10.073 -4.583 -22.145 1.00 88.25 111 LEU A C 1
ATOM 865 O O . LEU A 1 111 ? 9.157 -4.409 -21.349 1.00 88.25 111 LEU A O 1
ATOM 869 N N . VAL A 1 112 ? 11.230 -5.148 -21.780 1.00 88.69 112 VAL A N 1
ATOM 870 C CA . VAL A 1 112 ? 11.462 -5.644 -20.410 1.00 88.69 112 VAL A CA 1
ATOM 871 C C . VAL A 1 112 ? 11.459 -4.496 -19.390 1.00 88.69 112 VAL A C 1
ATOM 873 O O . VAL A 1 112 ? 10.696 -4.586 -18.430 1.00 88.69 112 VAL A O 1
ATOM 876 N N . PRO A 1 113 ? 12.217 -3.396 -19.585 1.00 89.56 113 PRO A N 1
ATOM 877 C CA . PRO A 1 113 ? 12.141 -2.241 -18.691 1.00 89.56 113 PRO A CA 1
ATOM 878 C C . PRO A 1 113 ? 10.728 -1.651 -18.570 1.00 89.56 113 PRO A C 1
ATOM 880 O O . PRO A 1 113 ? 10.319 -1.288 -17.473 1.00 89.56 113 PRO A O 1
ATOM 883 N N . LEU A 1 114 ? 9.952 -1.611 -19.661 1.00 91.81 114 LEU A N 1
ATOM 884 C CA . LEU A 1 114 ? 8.571 -1.124 -19.633 1.00 91.81 114 LEU A CA 1
ATOM 885 C C . LEU A 1 114 ? 7.663 -2.006 -18.767 1.00 91.81 114 LEU A C 1
ATOM 887 O O . LEU A 1 114 ? 6.945 -1.489 -17.915 1.00 91.81 114 LEU A O 1
ATOM 891 N N . VAL A 1 115 ? 7.708 -3.330 -18.957 1.00 93.69 115 VAL A N 1
ATOM 892 C CA . VAL A 1 115 ? 6.897 -4.277 -18.171 1.00 93.69 115 VAL A CA 1
ATOM 893 C C . VAL A 1 115 ? 7.230 -4.172 -16.686 1.00 93.69 115 VAL A C 1
ATOM 895 O O . VAL A 1 115 ? 6.325 -4.164 -15.857 1.00 93.69 115 VAL A O 1
ATOM 898 N N . VAL A 1 116 ? 8.513 -4.043 -16.345 1.00 93.94 116 VAL A N 1
ATOM 899 C CA . VAL A 1 116 ? 8.939 -3.889 -14.950 1.00 93.94 116 VAL A CA 1
ATOM 900 C C . VAL A 1 116 ? 8.496 -2.546 -14.371 1.00 93.94 116 VAL A C 1
ATOM 902 O O . VAL A 1 116 ? 8.021 -2.512 -13.241 1.00 93.94 116 VAL A O 1
ATOM 905 N N . ALA A 1 117 ? 8.589 -1.452 -15.132 1.00 93.31 117 ALA A N 1
ATOM 906 C CA . ALA A 1 117 ? 8.134 -0.137 -14.685 1.00 93.31 117 ALA A CA 1
ATOM 907 C C . ALA A 1 117 ? 6.618 -0.115 -14.423 1.00 93.31 117 ALA A C 1
ATOM 909 O O . ALA A 1 117 ? 6.179 0.333 -13.366 1.00 93.31 117 ALA A O 1
ATOM 910 N N . VAL A 1 118 ? 5.816 -0.663 -15.343 1.00 95.62 118 VAL A N 1
ATOM 911 C CA . VAL A 1 118 ? 4.362 -0.805 -15.155 1.00 95.62 118 VAL A CA 1
ATOM 912 C C . VAL A 1 118 ? 4.056 -1.732 -13.977 1.00 95.62 118 VAL A C 1
ATOM 914 O O . VAL A 1 118 ? 3.208 -1.412 -13.146 1.00 95.62 118 VAL A O 1
ATOM 917 N N . GLY A 1 119 ? 4.782 -2.847 -13.858 1.00 96.25 119 GLY A N 1
ATOM 918 C CA . GLY A 1 119 ? 4.670 -3.767 -12.729 1.00 96.25 119 GLY A CA 1
ATOM 919 C C . GLY A 1 119 ? 4.950 -3.090 -11.387 1.00 96.25 119 GLY A C 1
ATOM 920 O O . GLY A 1 119 ? 4.217 -3.325 -10.432 1.00 96.25 119 GLY A O 1
ATOM 921 N N . ALA A 1 120 ? 5.945 -2.203 -11.319 1.00 96.25 120 ALA A N 1
ATOM 922 C CA . ALA A 1 120 ? 6.254 -1.433 -10.119 1.00 96.25 120 ALA A CA 1
ATOM 923 C C . ALA A 1 120 ? 5.134 -0.444 -9.760 1.00 96.25 120 ALA A C 1
ATOM 925 O O . ALA A 1 120 ? 4.790 -0.323 -8.591 1.00 96.25 120 ALA A O 1
ATOM 926 N N . VAL A 1 121 ? 4.505 0.210 -10.743 1.00 95.88 121 VAL A N 1
ATOM 927 C CA . VAL A 1 121 ? 3.336 1.078 -10.496 1.00 95.88 121 VAL A CA 1
ATOM 928 C C . VAL A 1 121 ? 2.168 0.276 -9.915 1.00 95.88 121 VAL A C 1
ATOM 930 O O . VAL A 1 121 ? 1.572 0.685 -8.920 1.00 95.88 121 VAL A O 1
ATOM 933 N N . VAL A 1 122 ? 1.867 -0.891 -10.493 1.00 95.69 122 VAL A N 1
ATOM 934 C CA . VAL A 1 122 ? 0.818 -1.786 -9.976 1.00 95.69 122 VAL A CA 1
ATOM 935 C C . VAL A 1 122 ? 1.166 -2.283 -8.572 1.00 95.69 122 VAL A C 1
ATOM 937 O O . VAL A 1 122 ? 0.308 -2.283 -7.691 1.00 95.69 122 VAL A O 1
ATOM 940 N N . ALA A 1 123 ? 2.423 -2.658 -8.334 1.00 95.75 123 ALA A N 1
ATOM 941 C CA . ALA A 1 123 ? 2.900 -3.058 -7.018 1.00 95.75 123 ALA A CA 1
ATOM 942 C C . ALA A 1 123 ? 2.723 -1.936 -5.990 1.00 95.75 123 ALA A C 1
ATOM 944 O O . ALA A 1 123 ? 2.134 -2.179 -4.946 1.00 95.75 123 ALA A O 1
ATOM 945 N N . LEU A 1 124 ? 3.136 -0.703 -6.296 1.00 94.50 124 LEU A N 1
ATOM 946 C CA . LEU A 1 124 ? 2.955 0.453 -5.411 1.00 94.50 124 LEU A CA 1
ATOM 947 C C . LEU A 1 124 ? 1.480 0.710 -5.089 1.00 94.50 124 LEU A C 1
ATOM 949 O O . LEU A 1 124 ? 1.155 1.044 -3.949 1.00 94.50 124 LEU A O 1
ATOM 953 N N . PHE A 1 125 ? 0.582 0.503 -6.054 1.00 92.00 125 PHE A N 1
ATOM 954 C CA . PHE A 1 125 ? -0.857 0.585 -5.815 1.00 92.00 125 PHE A CA 1
ATOM 955 C C . PHE A 1 125 ? -1.319 -0.499 -4.830 1.00 92.00 125 PHE A C 1
ATOM 957 O O . PHE A 1 125 ? -1.973 -0.198 -3.834 1.00 92.00 125 PHE A O 1
ATOM 964 N N . ILE A 1 126 ? -0.916 -1.754 -5.044 1.00 91.50 126 ILE A N 1
ATOM 965 C CA . ILE A 1 126 ? -1.237 -2.871 -4.141 1.00 91.50 126 ILE A CA 1
ATOM 966 C C . ILE A 1 126 ? -0.669 -2.621 -2.737 1.00 91.50 126 ILE A C 1
ATOM 968 O O . ILE A 1 126 ? -1.380 -2.783 -1.749 1.00 91.50 126 ILE A O 1
ATOM 972 N N . LEU A 1 127 ? 0.589 -2.193 -2.628 1.00 91.69 127 LEU A N 1
ATOM 973 C CA . LEU A 1 127 ? 1.238 -1.919 -1.346 1.00 91.69 127 LEU A CA 1
ATOM 974 C C . LEU A 1 127 ? 0.538 -0.791 -0.577 1.00 91.69 127 LEU A C 1
ATOM 976 O O . LEU A 1 127 ? 0.415 -0.886 0.638 1.00 91.69 127 LEU A O 1
ATOM 980 N N . THR A 1 128 ? 0.050 0.234 -1.278 1.00 88.94 128 THR A N 1
ATOM 981 C CA . THR A 1 128 ? -0.622 1.391 -0.666 1.00 88.94 128 THR A CA 1
ATOM 982 C C . THR A 1 128 ? -2.062 1.079 -0.250 1.00 88.94 128 THR A C 1
ATOM 984 O O . THR A 1 128 ? -2.452 1.381 0.877 1.00 88.94 128 THR A O 1
ATOM 987 N N . PHE A 1 129 ? -2.851 0.475 -1.144 1.00 85.94 129 PHE A N 1
ATOM 988 C CA . PHE A 1 129 ? -4.299 0.322 -0.953 1.00 85.94 129 PHE A CA 1
ATOM 989 C C . PHE A 1 129 ? -4.709 -1.048 -0.407 1.00 85.94 129 PHE A C 1
ATOM 991 O O . PHE A 1 129 ? -5.688 -1.148 0.319 1.00 85.94 129 PHE A O 1
ATOM 998 N N . VAL A 1 130 ? -3.984 -2.121 -0.732 1.00 88.44 130 VAL A N 1
ATOM 999 C CA . VAL A 1 130 ? -4.304 -3.468 -0.220 1.00 88.44 130 VAL A CA 1
ATOM 1000 C C . VAL A 1 130 ? -3.554 -3.755 1.081 1.00 88.44 130 VAL A C 1
ATOM 1002 O O . VAL A 1 130 ? -4.004 -4.586 1.864 1.00 88.44 130 VAL A O 1
ATOM 1005 N N . GLN A 1 131 ? -2.422 -3.077 1.309 1.00 86.69 131 GLN A N 1
ATOM 1006 C CA . GLN A 1 131 ? -1.547 -3.244 2.477 1.00 86.69 131 GLN A CA 1
ATOM 1007 C C . GLN A 1 131 ? -1.332 -4.717 2.860 1.00 86.69 131 GLN A C 1
ATOM 1009 O O . GLN A 1 131 ? -1.640 -5.142 3.975 1.00 86.69 131 GLN A O 1
ATOM 1014 N N . PRO A 1 132 ? -0.824 -5.543 1.931 1.00 88.75 132 PRO A N 1
ATOM 1015 C CA . PRO A 1 132 ? -0.735 -6.971 2.169 1.00 88.75 132 PRO A CA 1
ATOM 1016 C C . PRO A 1 132 ? 0.276 -7.295 3.273 1.00 88.75 132 PRO A C 1
ATOM 1018 O O . PRO A 1 132 ? 1.156 -6.494 3.595 1.00 88.75 132 PRO A O 1
ATOM 1021 N N . ALA A 1 133 ? 0.192 -8.516 3.804 1.00 91.56 133 ALA A N 1
ATOM 1022 C CA . ALA A 1 133 ? 1.142 -9.017 4.791 1.00 91.56 133 ALA A CA 1
ATOM 1023 C C . ALA A 1 133 ? 2.600 -8.899 4.303 1.00 91.56 133 ALA A C 1
ATOM 1025 O O . ALA A 1 133 ? 2.886 -9.074 3.115 1.00 91.56 133 ALA A O 1
ATOM 1026 N N . LEU A 1 134 ? 3.530 -8.669 5.236 1.00 91.62 134 LEU A N 1
ATOM 1027 C CA . LEU A 1 134 ? 4.951 -8.421 4.952 1.00 91.62 134 LEU A CA 1
ATOM 1028 C C . LEU A 1 134 ? 5.599 -9.438 4.002 1.00 91.62 134 LEU A C 1
ATOM 1030 O O . LEU A 1 134 ? 6.362 -9.062 3.116 1.00 91.62 134 LEU A O 1
ATOM 1034 N N . TRP A 1 135 ? 5.282 -10.725 4.153 1.00 93.44 135 TRP A N 1
ATOM 1035 C CA . TRP A 1 135 ? 5.839 -11.772 3.294 1.00 93.44 135 TRP A CA 1
ATOM 1036 C C . TRP A 1 135 ? 5.409 -11.611 1.829 1.00 93.44 135 TRP A C 1
ATOM 1038 O O . TRP A 1 135 ? 6.201 -11.879 0.929 1.00 93.44 135 TRP A O 1
ATOM 1048 N N . LEU A 1 136 ? 4.186 -11.134 1.573 1.00 94.62 136 LEU A N 1
ATOM 1049 C CA . LEU A 1 136 ? 3.696 -10.910 0.216 1.00 94.62 136 LEU A CA 1
ATOM 1050 C C . LEU A 1 136 ? 4.342 -9.665 -0.394 1.00 94.62 136 LEU A C 1
ATOM 1052 O O . LEU A 1 136 ? 4.713 -9.697 -1.564 1.00 94.62 136 LEU A O 1
ATOM 1056 N N . ARG A 1 137 ? 4.551 -8.609 0.407 1.00 95.69 137 ARG A N 1
ATOM 1057 C CA . ARG A 1 137 ? 5.323 -7.423 -0.005 1.00 95.69 137 ARG A CA 1
ATOM 1058 C C . ARG A 1 137 ? 6.728 -7.821 -0.459 1.00 95.69 137 ARG A C 1
ATOM 1060 O O . ARG A 1 137 ? 7.141 -7.474 -1.560 1.00 95.69 137 ARG A O 1
ATOM 1067 N N . LEU A 1 138 ? 7.403 -8.652 0.336 1.00 94.88 138 LEU A N 1
ATOM 1068 C CA . LEU A 1 138 ? 8.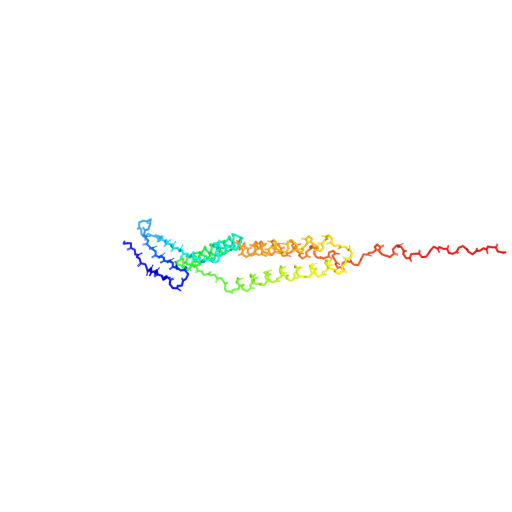722 -9.183 -0.003 1.00 94.88 138 LEU A CA 1
ATOM 1069 C C . LEU A 1 138 ? 8.707 -9.995 -1.307 1.00 94.88 138 LEU A C 1
ATOM 1071 O O . LEU A 1 138 ? 9.600 -9.834 -2.133 1.00 94.88 138 LEU A O 1
ATOM 1075 N N . ILE A 1 139 ? 7.704 -10.853 -1.524 1.00 96.69 139 ILE A N 1
ATOM 1076 C CA . ILE A 1 139 ? 7.577 -11.611 -2.780 1.00 96.69 139 ILE A CA 1
ATOM 1077 C C . ILE A 1 139 ? 7.410 -10.671 -3.976 1.00 96.69 139 ILE A C 1
ATOM 1079 O O . ILE A 1 139 ? 8.060 -10.881 -5.000 1.00 96.69 139 ILE A O 1
ATOM 1083 N N . ILE A 1 140 ? 6.569 -9.641 -3.854 1.00 95.50 140 ILE A N 1
ATOM 1084 C CA . ILE A 1 140 ? 6.359 -8.642 -4.910 1.00 95.50 140 ILE A CA 1
ATOM 1085 C C . ILE A 1 140 ? 7.686 -7.953 -5.256 1.00 95.50 140 ILE A C 1
ATOM 1087 O O . ILE A 1 140 ? 8.064 -7.916 -6.428 1.00 95.50 140 ILE A O 1
ATOM 1091 N N . ASP A 1 141 ? 8.434 -7.495 -4.252 1.00 95.06 141 ASP A N 1
ATOM 1092 C CA . ASP A 1 141 ? 9.730 -6.845 -4.466 1.00 95.06 141 ASP A CA 1
ATOM 1093 C C . ASP A 1 141 ? 10.757 -7.783 -5.095 1.00 95.06 141 ASP A C 1
ATOM 1095 O O . ASP A 1 141 ? 11.479 -7.389 -6.011 1.00 95.06 141 ASP A O 1
ATOM 1099 N N . LEU A 1 142 ? 10.803 -9.047 -4.666 1.00 95.19 142 LEU A N 1
ATOM 1100 C CA . LEU A 1 142 ? 11.675 -10.046 -5.277 1.00 95.19 142 LEU A CA 1
ATOM 1101 C C . LEU A 1 142 ? 11.334 -10.238 -6.756 1.00 95.19 142 LEU A C 1
ATOM 1103 O O . LEU A 1 142 ? 12.239 -10.235 -7.588 1.00 95.19 142 LEU A O 1
ATOM 1107 N N . VAL A 1 143 ? 10.051 -10.352 -7.109 1.00 94.5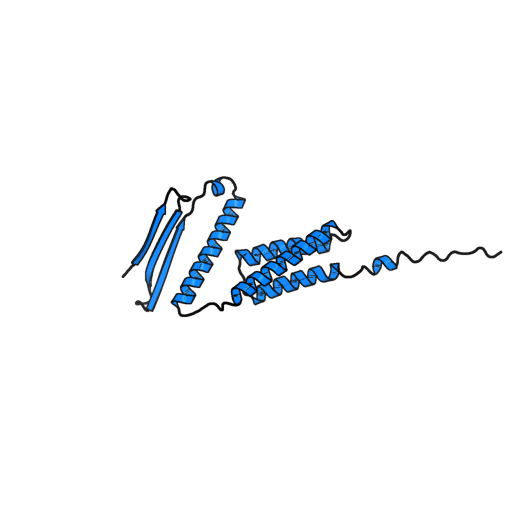0 143 VAL A N 1
ATOM 1108 C CA . VAL A 1 143 ? 9.607 -10.478 -8.508 1.00 94.50 143 VAL A CA 1
ATOM 1109 C C . VAL A 1 143 ? 10.038 -9.263 -9.336 1.00 94.50 143 VAL A C 1
ATOM 1111 O O . VAL A 1 143 ? 10.578 -9.433 -10.433 1.00 94.50 143 VAL A O 1
ATOM 1114 N N . LEU A 1 144 ? 9.867 -8.049 -8.807 1.00 93.12 144 LEU A N 1
ATOM 1115 C CA . LEU A 1 144 ? 10.302 -6.817 -9.470 1.00 93.12 144 LEU A CA 1
ATOM 1116 C C . LEU A 1 144 ? 11.825 -6.773 -9.657 1.00 93.12 144 LEU A C 1
ATOM 1118 O O . LEU A 1 144 ? 12.307 -6.493 -10.758 1.00 93.12 144 LEU A O 1
ATOM 1122 N N . LEU A 1 145 ? 12.589 -7.117 -8.618 1.00 92.00 145 LEU A N 1
ATOM 1123 C CA . LEU A 1 145 ? 14.049 -7.201 -8.668 1.00 92.00 145 LEU A CA 1
ATOM 1124 C C . LEU A 1 145 ? 14.513 -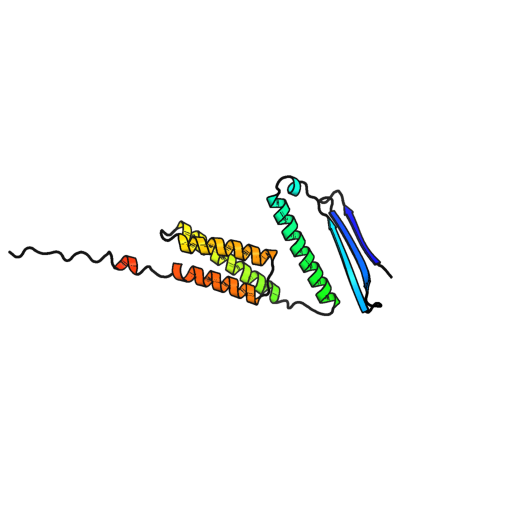8.212 -9.720 1.00 92.00 145 LEU A C 1
ATOM 1126 O O . LEU A 1 145 ? 15.354 -7.880 -10.559 1.00 92.00 145 LEU A O 1
ATOM 1130 N N . PHE A 1 146 ? 13.933 -9.416 -9.735 1.00 89.56 146 PHE A N 1
ATOM 1131 C CA . PHE A 1 146 ? 14.223 -10.436 -10.744 1.00 89.56 146 PHE A CA 1
ATOM 1132 C C . PHE A 1 146 ? 13.906 -9.952 -12.161 1.00 89.56 146 PHE A C 1
ATOM 1134 O O . PHE A 1 146 ? 14.654 -10.275 -13.082 1.00 89.56 146 PHE A O 1
ATOM 1141 N N . GLY A 1 147 ? 12.859 -9.143 -12.341 1.00 84.06 147 GLY A N 1
ATOM 1142 C CA . GLY A 1 147 ? 12.528 -8.514 -13.620 1.00 84.06 147 GLY A CA 1
ATOM 1143 C C . GLY A 1 147 ? 13.581 -7.510 -14.107 1.00 84.06 147 GLY A C 1
ATOM 1144 O O . GLY A 1 147 ? 13.798 -7.387 -15.315 1.00 84.06 147 GLY A O 1
ATOM 1145 N N . VAL A 1 148 ? 14.288 -6.835 -13.192 1.00 82.75 148 VAL A N 1
ATOM 1146 C CA . VAL A 1 148 ? 15.375 -5.900 -13.532 1.00 82.75 148 VAL A CA 1
ATOM 1147 C C . VAL A 1 148 ? 16.687 -6.615 -13.854 1.00 82.75 148 VAL A C 1
ATOM 1149 O O . VAL A 1 148 ? 17.433 -6.136 -14.705 1.00 82.75 148 VAL A O 1
ATOM 1152 N N . LEU A 1 149 ? 16.992 -7.766 -13.245 1.00 82.50 149 LEU A N 1
ATOM 1153 C CA . LEU A 1 149 ? 18.284 -8.458 -13.432 1.00 82.50 149 LEU A CA 1
ATOM 1154 C C . LEU A 1 149 ? 18.694 -8.711 -14.905 1.00 82.50 149 LEU A C 1
ATOM 1156 O O . LEU A 1 149 ? 19.865 -8.497 -15.237 1.00 82.50 149 LEU A O 1
ATOM 1160 N N . PRO A 1 150 ? 17.797 -9.116 -15.830 1.00 72.56 150 PRO A N 1
ATOM 1161 C CA . PRO A 1 150 ? 18.123 -9.289 -17.246 1.00 72.56 150 PRO A CA 1
ATOM 1162 C C . PRO A 1 150 ? 18.560 -7.991 -17.928 1.00 72.56 150 PRO A C 1
ATOM 1164 O O . PRO A 1 150 ? 19.352 -8.039 -18.866 1.00 72.56 150 PRO A O 1
ATOM 1167 N N . ILE A 1 151 ? 18.094 -6.834 -17.442 1.00 69.88 151 ILE A N 1
ATOM 1168 C CA . ILE A 1 151 ? 18.460 -5.510 -17.963 1.00 69.88 151 ILE A CA 1
ATOM 1169 C C . ILE A 1 151 ? 19.961 -5.261 -17.748 1.00 69.88 151 ILE A C 1
ATOM 1171 O O . ILE A 1 151 ? 20.599 -4.574 -18.537 1.00 69.88 151 ILE A O 1
ATOM 1175 N N . TRP A 1 152 ? 20.580 -5.858 -16.732 1.00 68.50 152 TRP A N 1
ATOM 1176 C CA . TRP A 1 152 ? 21.989 -5.626 -16.396 1.00 68.50 152 TRP A CA 1
ATOM 1177 C C . TRP A 1 152 ? 22.941 -6.588 -17.102 1.00 68.50 152 TRP A C 1
ATOM 1179 O O . TRP A 1 152 ? 24.155 -6.393 -17.064 1.00 68.50 152 TRP A O 1
ATOM 1189 N N . ARG A 1 153 ? 22.414 -7.606 -17.793 1.00 72.12 153 ARG A N 1
ATOM 1190 C CA . ARG A 1 153 ? 23.244 -8.542 -18.548 1.00 72.12 153 ARG A CA 1
ATOM 1191 C C . ARG A 1 153 ? 23.697 -7.882 -19.855 1.00 72.12 153 ARG A C 1
ATOM 1193 O O . ARG A 1 153 ? 22.848 -7.555 -20.690 1.00 72.12 153 ARG A O 1
ATOM 1200 N N . PRO A 1 154 ? 25.011 -7.679 -20.079 1.00 57.88 154 PRO A N 1
ATOM 1201 C CA . PRO A 1 154 ? 25.496 -7.214 -21.368 1.00 57.88 154 PRO A CA 1
ATOM 1202 C C . PRO A 1 154 ? 25.056 -8.214 -22.439 1.00 57.88 154 PRO A C 1
ATOM 1204 O O . PRO A 1 154 ? 25.285 -9.418 -22.326 1.00 57.88 154 PRO A O 1
ATOM 1207 N N . SER A 1 155 ? 24.370 -7.719 -23.467 1.00 59.69 155 SER A N 1
ATOM 1208 C CA . SER A 1 155 ? 23.895 -8.552 -24.568 1.00 59.69 155 SER A CA 1
ATOM 1209 C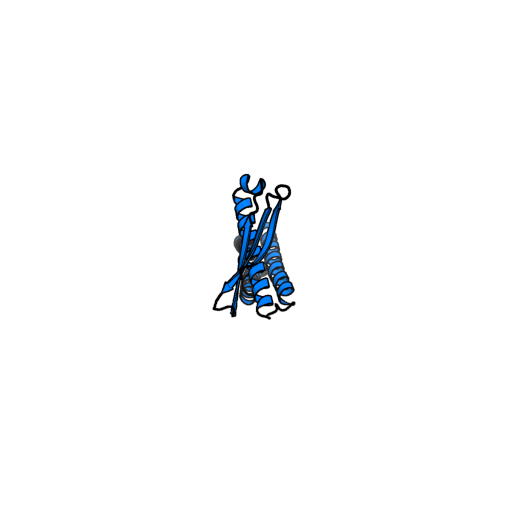 C . SER A 1 155 ? 25.091 -9.150 -25.310 1.00 59.69 155 SER A C 1
ATOM 1211 O O . SER A 1 155 ? 25.682 -8.503 -26.172 1.00 59.69 155 SER A O 1
ATOM 1213 N N . ALA A 1 156 ? 25.411 -10.417 -25.029 1.00 55.59 156 ALA A N 1
ATOM 1214 C CA . ALA A 1 156 ? 26.421 -11.197 -25.755 1.00 55.59 156 ALA A CA 1
ATOM 1215 C C . ALA A 1 156 ? 26.158 -11.237 -27.279 1.00 55.59 156 ALA A C 1
ATOM 1217 O O . ALA A 1 156 ? 27.066 -11.447 -28.081 1.00 55.59 156 ALA A O 1
ATOM 1218 N N . ARG A 1 157 ? 24.920 -10.947 -27.702 1.00 53.53 157 ARG A N 1
ATOM 1219 C CA . ARG A 1 157 ? 24.504 -10.850 -29.108 1.00 53.53 157 ARG A CA 1
ATOM 1220 C C . ARG A 1 157 ? 25.174 -9.715 -29.893 1.00 53.53 157 ARG A C 1
ATOM 1222 O O . ARG A 1 157 ? 25.317 -9.846 -31.104 1.00 53.53 157 ARG A O 1
ATOM 1229 N N . ALA A 1 158 ? 25.645 -8.651 -29.236 1.00 53.53 158 ALA A N 1
ATOM 1230 C CA . ALA A 1 158 ? 26.359 -7.559 -29.908 1.00 53.53 158 ALA A CA 1
ATOM 1231 C C . ALA A 1 158 ? 27.800 -7.931 -30.320 1.00 53.53 158 ALA A C 1
ATOM 1233 O O . ALA A 1 158 ? 28.397 -7.250 -31.151 1.00 53.53 158 ALA A O 1
ATOM 1234 N N . GLN A 1 159 ? 28.362 -9.019 -29.777 1.00 54.41 159 GLN A N 1
ATOM 1235 C CA . GLN A 1 159 ? 29.723 -9.458 -30.103 1.00 54.41 159 GLN A CA 1
ATOM 1236 C C . GLN A 1 159 ? 29.789 -10.340 -31.359 1.00 54.41 159 GLN A C 1
ATOM 1238 O O . GLN A 1 159 ? 30.827 -10.378 -32.015 1.00 54.41 159 GLN A O 1
ATOM 1243 N N . HIS A 1 160 ? 28.696 -11.005 -31.755 1.00 52.00 160 HIS A N 1
ATOM 1244 C CA . HIS A 1 160 ? 28.721 -11.918 -32.908 1.00 52.00 160 HIS A CA 1
ATOM 1245 C C . HIS A 1 160 ? 28.640 -11.211 -34.274 1.00 52.00 160 HIS A C 1
ATOM 1247 O O . HIS A 1 160 ? 29.089 -11.774 -35.267 1.00 52.00 160 HIS A O 1
ATOM 1253 N N . MET A 1 161 ? 28.148 -9.966 -34.336 1.00 56.12 161 MET A N 1
ATOM 1254 C CA . MET A 1 161 ? 28.119 -9.163 -35.577 1.00 56.12 161 MET A CA 1
ATOM 1255 C C . MET A 1 161 ? 29.387 -8.325 -35.815 1.00 56.12 161 MET A C 1
ATOM 1257 O O . MET A 1 161 ? 29.515 -7.701 -36.861 1.00 56.12 161 MET A O 1
ATOM 1261 N N . ARG A 1 162 ? 30.347 -8.315 -34.878 1.00 55.72 162 ARG A N 1
ATOM 1262 C CA . ARG A 1 162 ? 31.657 -7.652 -35.031 1.00 55.72 162 ARG A CA 1
ATOM 1263 C C . ARG A 1 162 ? 32.791 -8.632 -35.353 1.00 55.72 162 ARG A C 1
ATOM 1265 O O . ARG A 1 162 ? 33.944 -8.349 -35.045 1.00 55.72 162 ARG A O 1
ATOM 1272 N N . ARG A 1 163 ? 32.502 -9.787 -35.959 1.00 58.62 163 ARG A N 1
ATOM 1273 C CA . ARG A 1 163 ? 33.558 -10.541 -36.647 1.00 58.62 163 ARG A CA 1
ATOM 1274 C C . ARG A 1 163 ? 33.745 -9.908 -38.028 1.00 58.62 163 ARG A C 1
ATOM 1276 O O . ARG A 1 163 ? 32.843 -10.056 -38.850 1.00 58.62 163 ARG A O 1
ATOM 1283 N N . PRO A 1 164 ? 34.845 -9.173 -38.290 1.00 61.66 164 PRO A N 1
ATOM 1284 C CA . PRO A 1 164 ? 35.143 -8.744 -39.649 1.00 61.66 164 PRO A CA 1
ATOM 1285 C C . PRO A 1 164 ? 35.228 -9.991 -40.533 1.00 61.66 164 PRO A C 1
ATOM 1287 O O . PRO A 1 164 ? 35.818 -10.999 -40.134 1.00 61.66 164 PRO A O 1
ATOM 1290 N N . ALA A 1 165 ? 34.585 -9.941 -41.700 1.00 70.38 165 ALA A N 1
ATOM 1291 C CA . ALA A 1 165 ? 34.695 -11.000 -42.692 1.00 70.38 165 ALA A CA 1
ATOM 1292 C C . ALA A 1 165 ? 36.186 -11.247 -42.996 1.00 70.38 165 ALA A C 1
ATOM 1294 O O . ALA A 1 165 ? 36.943 -10.274 -43.084 1.00 70.38 165 ALA A O 1
ATOM 1295 N N . PRO A 1 166 ? 36.635 -12.509 -43.122 1.00 69.12 166 PRO A N 1
ATOM 1296 C CA . PRO A 1 166 ? 38.012 -12.792 -43.495 1.00 69.12 166 PRO A CA 1
ATOM 1297 C C . PRO A 1 166 ? 38.299 -12.120 -44.840 1.00 69.12 166 PRO A C 1
ATOM 1299 O O . PRO A 1 166 ? 37.646 -12.404 -45.842 1.00 69.12 166 PRO A O 1
ATOM 1302 N N . VAL A 1 167 ? 39.253 -11.190 -44.842 1.00 75.88 167 VAL A N 1
ATOM 1303 C CA . VAL A 1 167 ? 39.738 -10.533 -46.055 1.00 75.88 167 VAL A CA 1
ATOM 1304 C C . VAL A 1 167 ? 40.390 -11.613 -46.915 1.00 75.88 167 VAL A C 1
ATOM 1306 O O . VAL A 1 167 ? 41.453 -12.127 -46.570 1.00 75.88 167 VAL A O 1
ATOM 1309 N N . HIS A 1 168 ? 39.745 -11.999 -48.015 1.00 70.81 168 HIS A N 1
ATOM 1310 C CA . HIS A 1 168 ? 40.390 -12.807 -49.043 1.00 70.81 168 HIS A CA 1
ATOM 1311 C C . HIS A 1 168 ? 41.413 -11.932 -49.767 1.00 70.81 168 HIS A C 1
ATOM 1313 O O . HIS A 1 168 ? 41.056 -11.072 -50.569 1.00 70.81 168 HIS A O 1
ATOM 1319 N N . LEU A 1 169 ? 42.690 -12.136 -49.446 1.00 75.94 169 LEU A N 1
ATOM 1320 C CA . LEU A 1 169 ? 43.790 -11.589 -50.228 1.00 75.94 169 LEU A CA 1
ATOM 1321 C C . LEU A 1 169 ? 43.859 -12.347 -51.564 1.00 75.94 169 LEU A C 1
ATOM 1323 O O . LEU A 1 169 ? 43.841 -13.582 -51.544 1.00 75.94 169 LEU A O 1
ATOM 1327 N N . PRO A 1 170 ? 43.923 -11.652 -52.714 1.00 66.12 170 PRO A N 1
ATOM 1328 C CA . PRO A 1 170 ? 44.139 -12.307 -53.994 1.00 66.12 170 PRO A CA 1
ATOM 1329 C C . PRO A 1 170 ? 45.513 -12.985 -53.985 1.00 66.12 170 PRO A C 1
ATOM 1331 O O . PRO A 1 170 ? 46.520 -12.360 -53.655 1.00 66.12 170 PRO A O 1
ATOM 1334 N N . GLN A 1 171 ? 45.535 -14.275 -54.319 1.00 66.75 171 GLN A N 1
ATOM 1335 C CA . GLN A 1 171 ? 46.772 -15.000 -54.584 1.00 66.75 171 GLN A CA 1
ATOM 1336 C C . GLN A 1 171 ? 47.313 -14.509 -55.928 1.00 66.75 171 GLN A C 1
ATOM 1338 O O . GLN A 1 171 ? 46.675 -14.721 -56.961 1.00 66.75 171 GLN A O 1
ATOM 1343 N N . GLY A 1 172 ? 48.425 -13.777 -55.872 1.00 69.31 172 GLY A N 1
ATOM 1344 C CA . GLY A 1 172 ? 49.275 -13.472 -57.021 1.00 69.31 172 GLY A CA 1
ATOM 1345 C C . GLY A 1 172 ? 50.374 -14.509 -57.164 1.00 69.31 172 GLY A C 1
ATOM 1346 O O . GLY A 1 172 ? 50.775 -15.071 -56.118 1.00 69.31 172 GLY A O 1
#

Secondary structure (DSSP, 8-state):
--EEEEEEEETTSTTEEEEEEEEEEGGGTEEEEEEEEE---HHHHH-HHHHHHHHHHHHHHHHHHHHHHHHHHTT----TTHHHHHHHHHHHHHHHHHHHHHHHHH-S--HHHHHHHHHHHHHHHIIIII---HHHHHHHHHHHHHHHGGGGS--THHHHTT-PPP------

Radius of gyration: 27.07 Å; chains: 1; bounding box: 75×40×85 Å